Protein AF-V5W642-F1 (afdb_monomer_lite)

Structure (mmCIF, N/CA/C/O backbone):
data_AF-V5W642-F1
#
_entry.id   AF-V5W642-F1
#
loop_
_atom_site.group_PDB
_atom_site.id
_atom_site.type_symbol
_atom_site.label_atom_id
_atom_site.label_alt_id
_atom_site.label_comp_id
_atom_site.label_asym_id
_atom_site.label_entity_id
_atom_site.label_seq_id
_atom_site.pdbx_PDB_ins_code
_atom_site.Cartn_x
_atom_site.Cartn_y
_atom_site.Cartn_z
_atom_site.occupancy
_atom_site.B_iso_or_equiv
_atom_site.auth_seq_id
_atom_site.auth_comp_id
_atom_site.auth_asym_id
_atom_site.auth_atom_id
_atom_site.pdbx_PDB_model_num
ATOM 1 N N . MET A 1 1 ? -13.335 -28.909 -16.338 1.00 64.00 1 MET A N 1
ATOM 2 C CA . MET A 1 1 ? -13.175 -28.039 -15.153 1.00 64.00 1 MET A CA 1
ATOM 3 C C . MET A 1 1 ? -11.693 -27.992 -14.836 1.00 64.00 1 MET A C 1
ATOM 5 O O . MET A 1 1 ? -11.140 -29.017 -14.461 1.00 64.00 1 MET A O 1
ATOM 9 N N . THR A 1 2 ? -11.013 -26.881 -15.123 1.00 90.06 2 THR A N 1
ATOM 10 C CA . THR A 1 2 ? -9.579 -26.757 -14.817 1.00 90.06 2 THR A CA 1
ATOM 11 C C . THR A 1 2 ? -9.396 -26.744 -13.300 1.00 90.06 2 THR A C 1
ATOM 13 O O . THR A 1 2 ? -10.226 -26.182 -12.585 1.00 90.06 2 THR A O 1
ATOM 16 N N . SER A 1 3 ? -8.322 -27.354 -12.793 1.00 88.88 3 SER A N 1
ATOM 17 C CA . SER A 1 3 ? -8.039 -27.428 -11.347 1.00 88.88 3 SER A CA 1
ATOM 18 C C . SER A 1 3 ? -8.130 -26.054 -10.653 1.00 88.88 3 SER A C 1
ATOM 20 O O . SER A 1 3 ? -8.650 -25.934 -9.548 1.00 88.88 3 SER A O 1
ATOM 22 N N . THR A 1 4 ? -7.756 -24.976 -11.350 1.00 90.81 4 THR A N 1
ATOM 23 C CA . THR A 1 4 ? -7.876 -23.596 -10.859 1.00 90.81 4 THR A CA 1
ATOM 24 C C . THR A 1 4 ? -9.324 -23.143 -10.659 1.00 90.81 4 THR A C 1
ATOM 26 O O . THR A 1 4 ? -9.645 -22.590 -9.610 1.00 90.81 4 THR A O 1
ATOM 29 N N . THR A 1 5 ? -10.220 -23.414 -11.614 1.00 92.56 5 THR A N 1
ATOM 30 C CA . THR A 1 5 ? -11.651 -23.069 -11.486 1.00 92.56 5 THR A CA 1
ATOM 31 C C . THR A 1 5 ? -12.319 -23.771 -10.307 1.00 92.56 5 THR A C 1
ATOM 33 O O . THR A 1 5 ? -13.185 -23.187 -9.662 1.00 92.56 5 THR A O 1
ATOM 36 N N . PHE A 1 6 ? -11.870 -24.984 -9.970 1.00 93.06 6 PHE A N 1
ATOM 37 C CA . PHE A 1 6 ? -12.360 -25.714 -8.805 1.00 93.06 6 PHE A CA 1
ATOM 38 C C . PHE A 1 6 ? -12.032 -24.985 -7.492 1.00 93.06 6 PHE A C 1
ATOM 40 O O . PHE A 1 6 ? -12.931 -24.764 -6.684 1.00 93.06 6 PHE A O 1
ATOM 47 N N . PHE A 1 7 ? -10.787 -24.536 -7.294 1.00 93.88 7 PHE A N 1
ATOM 48 C CA . PHE A 1 7 ? -10.397 -23.829 -6.065 1.00 93.88 7 PHE A CA 1
ATOM 49 C C . PHE A 1 7 ? -11.121 -22.491 -5.880 1.00 93.88 7 PHE A C 1
ATOM 51 O O . PHE A 1 7 ? -11.548 -22.182 -4.767 1.00 93.88 7 PHE A O 1
ATOM 58 N N . PHE A 1 8 ? -11.315 -21.724 -6.959 1.00 95.06 8 PHE A N 1
ATOM 59 C CA . PHE A 1 8 ? -12.028 -20.441 -6.898 1.00 95.06 8 PHE A CA 1
ATOM 60 C C . PHE A 1 8 ? -13.484 -20.579 -6.442 1.00 95.06 8 PHE A C 1
ATOM 62 O O . PHE A 1 8 ? -13.994 -19.686 -5.772 1.00 95.06 8 PHE A O 1
ATOM 69 N N . VAL A 1 9 ? -14.143 -21.691 -6.773 1.00 95.06 9 VAL A N 1
ATOM 70 C CA . VAL A 1 9 ? -15.524 -21.961 -6.345 1.00 95.06 9 VAL A CA 1
ATOM 71 C C . VAL A 1 9 ? -15.557 -22.611 -4.962 1.00 95.06 9 VAL A C 1
ATOM 73 O O . VAL A 1 9 ? -16.393 -22.260 -4.132 1.00 95.06 9 VAL A O 1
ATOM 76 N N . PHE A 1 10 ? -14.638 -23.534 -4.684 1.00 95.88 10 PHE A N 1
ATOM 77 C CA . PHE A 1 10 ? -14.644 -24.321 -3.454 1.00 95.88 10 PHE A CA 1
ATOM 78 C C . PHE A 1 10 ? -14.376 -23.486 -2.193 1.00 95.88 10 PHE A C 1
ATOM 80 O O . PHE A 1 10 ? -15.056 -23.674 -1.189 1.00 95.88 10 PHE A O 1
ATOM 87 N N . ILE A 1 11 ? -13.426 -22.544 -2.236 1.00 96.69 11 ILE A N 1
ATOM 88 C CA . ILE A 1 11 ? -13.043 -21.724 -1.070 1.00 96.69 11 ILE A CA 1
ATOM 89 C C . ILE A 1 11 ? -14.218 -20.894 -0.512 1.00 96.69 11 ILE A C 1
ATOM 91 O O . ILE A 1 11 ? -14.521 -21.037 0.677 1.00 96.69 11 ILE A O 1
ATOM 95 N N . PRO A 1 12 ? -14.907 -20.046 -1.304 1.00 96.62 12 PRO A N 1
ATOM 96 C CA . PRO A 1 12 ? -16.039 -19.279 -0.788 1.00 96.62 12 PRO A CA 1
ATOM 97 C C . PRO A 1 12 ? -17.215 -20.186 -0.410 1.00 96.62 12 PRO A C 1
ATOM 99 O O . PRO A 1 12 ? -17.876 -19.934 0.595 1.00 96.62 12 PRO A O 1
ATOM 102 N N . LEU A 1 13 ? -17.447 -21.271 -1.160 1.00 96.75 13 LEU A N 1
ATOM 103 C CA . LEU A 1 13 ? -18.509 -22.229 -0.858 1.00 96.75 13 LEU A CA 1
ATOM 104 C C . LEU A 1 13 ? -18.303 -22.881 0.516 1.00 96.75 13 LEU A C 1
ATOM 106 O O . LEU A 1 13 ? -19.235 -22.945 1.313 1.00 96.75 13 LEU A O 1
ATOM 110 N N . LEU A 1 14 ? -17.078 -23.312 0.821 1.00 97.06 14 LEU A N 1
ATOM 111 C CA . LEU A 1 14 ? -16.738 -23.902 2.112 1.00 97.06 14 LEU A CA 1
ATOM 112 C C . LEU A 1 14 ? -16.936 -22.905 3.262 1.00 97.06 14 LEU A C 1
ATOM 114 O O . LEU A 1 14 ? -17.474 -23.280 4.303 1.00 97.06 14 LEU A O 1
ATOM 118 N N . ALA A 1 15 ? -16.559 -21.635 3.072 1.00 97.25 15 A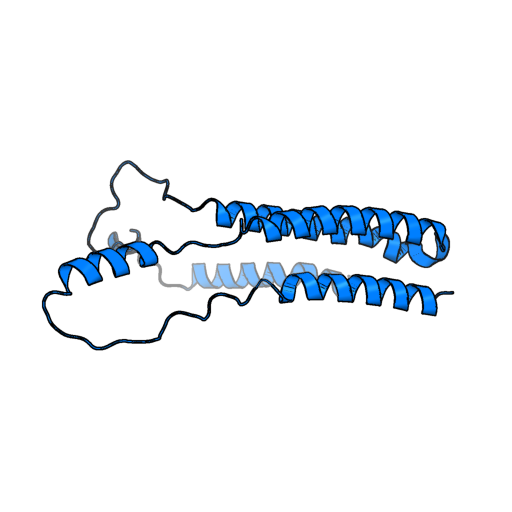LA A N 1
ATOM 119 C CA . ALA A 1 15 ? -16.776 -20.586 4.071 1.00 97.25 15 ALA A CA 1
ATOM 120 C C . ALA A 1 15 ? -18.272 -20.387 4.382 1.00 97.25 15 ALA A C 1
ATOM 122 O O . ALA A 1 15 ? -18.654 -20.292 5.548 1.00 97.25 15 ALA A O 1
ATOM 123 N N . VAL A 1 16 ? -19.126 -20.392 3.352 1.00 97.25 16 VAL A N 1
ATOM 124 C CA . VAL A 1 16 ? -20.584 -20.281 3.515 1.00 97.25 16 VAL A CA 1
ATOM 125 C C . VAL A 1 16 ? -21.167 -21.517 4.202 1.00 97.25 16 VAL A C 1
ATOM 127 O O . VAL A 1 16 ? -21.999 -21.373 5.094 1.00 97.25 16 VAL A O 1
ATOM 130 N N . ILE A 1 17 ? -20.712 -22.723 3.847 1.00 97.19 17 ILE A N 1
ATOM 131 C CA . ILE A 1 17 ? -21.164 -23.969 4.486 1.00 97.19 17 ILE A CA 1
ATOM 132 C C . ILE A 1 17 ? -20.816 -23.970 5.979 1.00 97.19 17 ILE A C 1
ATOM 134 O O . ILE A 1 17 ? -21.671 -24.279 6.804 1.00 97.19 17 ILE A O 1
ATOM 138 N N . LEU A 1 18 ? -19.591 -23.587 6.346 1.00 96.75 18 LEU A N 1
ATOM 139 C CA . LEU A 1 18 ? -19.173 -23.515 7.749 1.00 96.75 18 LEU A CA 1
ATOM 140 C C . LEU A 1 18 ? -19.976 -22.474 8.538 1.00 96.75 18 LEU A C 1
ATOM 142 O O . LEU A 1 18 ? -20.374 -22.744 9.673 1.00 96.75 18 LEU A O 1
ATOM 146 N N . LEU A 1 19 ? -20.263 -21.317 7.934 1.00 96.56 19 LEU A N 1
ATOM 147 C CA . LEU A 1 19 ? -21.132 -20.307 8.535 1.00 96.56 19 LEU A CA 1
ATOM 148 C C . LEU A 1 19 ? -22.565 -20.832 8.723 1.00 96.56 19 LEU A C 1
ATOM 150 O O . LEU A 1 19 ? -23.149 -20.634 9.785 1.00 96.56 19 LEU A O 1
ATOM 154 N N . ALA A 1 20 ? -23.116 -21.539 7.731 1.00 96.25 20 ALA A N 1
ATOM 155 C CA . ALA A 1 20 ? -24.452 -22.127 7.805 1.00 96.25 20 ALA A CA 1
ATOM 156 C C . ALA A 1 20 ? -24.546 -23.202 8.899 1.00 96.25 20 ALA A C 1
ATOM 158 O O . ALA A 1 20 ? -25.502 -23.210 9.672 1.00 96.25 20 ALA A O 1
ATOM 159 N N . ILE A 1 21 ? -23.531 -24.064 9.018 1.00 96.56 21 ILE A N 1
ATOM 160 C CA . ILE A 1 21 ? -23.436 -25.046 10.106 1.00 96.56 21 ILE A CA 1
ATOM 161 C C . ILE A 1 21 ? -23.397 -24.326 11.456 1.00 96.56 21 ILE A C 1
ATOM 163 O O . ILE A 1 21 ? -24.144 -24.692 12.359 1.00 96.56 21 ILE A O 1
ATOM 167 N N . ASN A 1 22 ? -22.579 -23.279 11.606 1.00 95.75 22 ASN A N 1
ATOM 168 C CA . ASN A 1 22 ? -22.536 -22.521 12.855 1.00 95.75 22 ASN A CA 1
ATOM 169 C C . ASN A 1 22 ? -23.905 -21.913 13.195 1.00 95.75 22 ASN A C 1
ATOM 171 O O . ASN A 1 22 ? -24.354 -22.054 14.323 1.00 95.75 22 ASN A O 1
ATOM 175 N N . LEU A 1 23 ? -24.604 -21.325 12.223 1.00 92.62 23 LEU A N 1
ATOM 176 C CA . LEU A 1 23 ? -25.916 -20.717 12.447 1.00 92.62 23 LEU A CA 1
ATOM 177 C C . LEU A 1 23 ? -26.990 -21.737 12.868 1.00 92.62 23 LEU A C 1
ATOM 179 O O . LEU A 1 23 ? -27.846 -21.410 13.684 1.00 92.62 23 LEU A O 1
ATOM 183 N N . ILE A 1 24 ? -26.948 -22.958 12.322 1.00 93.88 24 ILE A N 1
ATOM 184 C CA . ILE A 1 24 ? -27.930 -24.017 12.618 1.00 93.88 24 ILE A CA 1
ATOM 185 C C . ILE A 1 24 ? -27.637 -24.703 13.960 1.00 93.88 24 ILE A C 1
ATOM 187 O O . ILE A 1 24 ? -28.565 -25.024 14.698 1.00 93.88 24 ILE A O 1
ATOM 191 N N . PHE A 1 25 ? -26.362 -24.953 14.275 1.00 93.25 25 PHE A N 1
ATOM 192 C CA . PHE A 1 25 ? -25.968 -25.729 15.457 1.00 93.25 25 PHE A CA 1
ATOM 193 C C . PHE A 1 25 ? -25.609 -24.872 16.682 1.00 93.25 25 PHE A C 1
ATOM 195 O O . PHE A 1 25 ? -25.560 -25.406 17.791 1.00 93.25 25 PHE A O 1
ATOM 202 N N . ALA A 1 26 ? -25.333 -23.572 16.529 1.00 91.56 26 ALA A N 1
ATOM 203 C CA . ALA A 1 26 ? -24.975 -22.722 17.661 1.00 91.56 26 ALA A CA 1
ATOM 204 C C . ALA A 1 26 ? -26.201 -22.387 18.533 1.00 91.56 26 ALA A C 1
ATOM 206 O O . ALA A 1 26 ? -27.252 -22.009 18.011 1.00 91.56 26 ALA A O 1
ATOM 207 N N . PRO A 1 27 ? -26.078 -22.448 19.873 1.00 87.50 27 PRO A N 1
ATOM 208 C CA . PRO A 1 27 ? -27.149 -22.042 20.771 1.00 87.50 27 PRO A CA 1
ATOM 209 C C . PRO A 1 27 ? -27.384 -20.528 20.672 1.00 87.50 27 PRO A C 1
ATOM 211 O O . PRO A 1 27 ? -26.533 -19.716 21.046 1.00 87.50 27 PRO A O 1
ATOM 214 N N . HIS A 1 28 ? -28.563 -20.143 20.189 1.00 84.69 28 HIS A N 1
ATOM 215 C CA . HIS A 1 28 ? -28.967 -18.747 20.064 1.00 84.69 28 HIS A CA 1
ATOM 216 C C . HIS A 1 28 ? -29.761 -18.301 21.303 1.00 84.69 28 HIS A C 1
ATOM 218 O O . HIS A 1 28 ? -30.959 -18.546 21.404 1.00 84.69 28 HIS A O 1
ATOM 224 N N . ASN A 1 29 ? -29.081 -17.661 22.261 1.00 86.94 29 ASN A N 1
ATOM 225 C CA . ASN A 1 29 ? -29.697 -17.045 23.445 1.00 86.94 29 ASN A CA 1
ATOM 226 C C . ASN A 1 29 ? -29.449 -15.521 23.433 1.00 86.94 29 ASN A C 1
ATOM 228 O O . ASN A 1 29 ? -28.390 -15.092 23.924 1.00 86.94 29 ASN A O 1
ATOM 232 N N . PRO A 1 30 ? -30.341 -14.730 22.799 1.00 84.25 30 PRO A N 1
ATOM 233 C CA . PRO A 1 30 ? -30.298 -13.272 22.823 1.00 84.25 30 PRO A CA 1
ATOM 234 C C . PRO A 1 30 ? -30.877 -12.752 24.146 1.00 84.25 30 PRO A C 1
ATOM 236 O O . PRO A 1 30 ? -31.947 -13.169 24.586 1.00 84.25 30 PRO A O 1
ATOM 239 N N . TYR A 1 31 ? -30.155 -11.849 24.798 1.00 86.62 31 TYR A N 1
ATOM 240 C CA . TYR A 1 31 ? -30.597 -11.151 26.004 1.00 86.62 31 TYR A CA 1
ATOM 241 C C . TYR A 1 31 ? -30.214 -9.680 25.867 1.00 86.62 31 TYR A C 1
ATOM 243 O O . TYR A 1 31 ? -29.198 -9.372 25.249 1.00 86.62 31 TYR A O 1
ATOM 251 N N . GLN A 1 32 ? -31.002 -8.774 26.453 1.00 80.75 32 GLN A N 1
ATOM 252 C CA . GLN A 1 32 ? -30.874 -7.327 26.220 1.00 80.75 32 GLN A CA 1
ATOM 253 C C . GLN A 1 32 ? -29.448 -6.798 26.449 1.00 80.75 32 GLN A C 1
ATOM 255 O O . GLN A 1 32 ? -28.941 -6.035 25.638 1.00 80.75 32 GLN A O 1
ATOM 260 N N . GLU A 1 33 ? -28.755 -7.273 27.485 1.00 78.56 33 GLU A N 1
ATOM 261 C CA . GLU A 1 33 ? -27.369 -6.867 27.765 1.00 78.56 33 GLU A CA 1
ATOM 262 C C . GLU A 1 33 ? -26.325 -7.476 26.807 1.00 78.56 33 GLU A C 1
ATOM 264 O O . GLU A 1 33 ? -25.211 -6.971 26.719 1.00 78.56 33 GLU A O 1
ATOM 269 N N . LYS A 1 34 ? -26.654 -8.562 26.091 1.00 80.81 34 LYS A N 1
ATOM 270 C CA . LYS A 1 34 ? -25.801 -9.153 25.039 1.00 80.81 34 LYS A CA 1
ATOM 271 C C . LYS A 1 34 ? -25.868 -8.363 23.745 1.00 80.81 34 LYS A C 1
ATOM 273 O O . LYS A 1 34 ? -24.889 -8.307 23.009 1.00 80.81 34 LYS A O 1
ATOM 278 N N . ASP A 1 35 ? -27.066 -7.867 23.457 1.00 84.00 35 ASP A N 1
ATOM 279 C CA . ASP A 1 35 ? -27.399 -7.211 22.198 1.00 84.00 35 ASP A CA 1
ATOM 280 C C . ASP A 1 35 ? -27.009 -5.722 22.232 1.00 84.00 35 ASP A C 1
ATOM 282 O O . ASP A 1 35 ? -26.923 -5.071 21.189 1.00 84.00 35 ASP A O 1
ATOM 286 N N . ASN A 1 36 ? -26.709 -5.197 23.424 1.00 79.75 36 ASN A N 1
ATOM 287 C CA . ASN A 1 36 ? -26.167 -3.862 23.636 1.00 79.75 36 ASN A CA 1
ATOM 288 C C . ASN A 1 36 ? -24.639 -3.831 23.458 1.00 79.75 36 ASN A C 1
ATOM 290 O O . ASN A 1 36 ? -23.923 -4.797 23.724 1.00 79.75 36 ASN A O 1
ATOM 294 N N . VAL A 1 37 ? -24.113 -2.681 23.027 1.00 81.00 37 VAL A N 1
ATOM 295 C CA . VAL A 1 37 ? -22.663 -2.451 22.955 1.00 81.00 37 VAL A CA 1
ATOM 296 C C . VAL A 1 37 ? -22.088 -2.461 24.372 1.00 81.00 37 VAL A C 1
ATOM 298 O O . VAL A 1 37 ? -22.628 -1.812 25.264 1.00 81.00 37 VAL A O 1
ATOM 301 N N . PHE A 1 38 ? -20.972 -3.168 24.576 1.00 77.50 38 PHE A N 1
ATOM 302 C CA . PHE A 1 38 ? -20.257 -3.161 25.851 1.00 77.50 38 PHE A CA 1
ATOM 303 C C . PHE A 1 38 ? -19.743 -1.751 26.171 1.00 77.50 38 PHE A C 1
ATOM 305 O O . PHE A 1 38 ? -18.690 -1.332 25.690 1.00 77.50 38 PHE A O 1
ATOM 312 N N . GLU A 1 39 ? -20.479 -1.027 27.006 1.00 79.25 39 GLU A N 1
ATOM 313 C CA . GLU A 1 39 ? -20.081 0.269 27.541 1.00 79.25 39 GLU A CA 1
ATOM 314 C C . GLU A 1 39 ? -19.721 0.095 29.019 1.00 79.25 39 GLU A C 1
ATOM 316 O O . GLU A 1 39 ? -20.509 -0.409 29.818 1.00 79.25 39 GLU A O 1
ATOM 321 N N . CYS A 1 40 ? -18.509 0.492 29.412 1.00 74.31 40 CYS A N 1
ATOM 322 C CA . CYS A 1 40 ? -18.103 0.519 30.816 1.00 74.31 40 CYS A CA 1
ATOM 323 C C . CYS A 1 40 ? -18.895 1.607 31.566 1.00 74.31 40 CYS A C 1
ATOM 325 O O . CYS A 1 40 ? -18.382 2.701 31.772 1.00 74.31 40 CYS A O 1
ATOM 327 N N . GLY A 1 41 ? -20.149 1.330 31.937 1.00 68.19 41 GLY A N 1
ATOM 328 C CA . GLY A 1 41 ? -20.958 2.098 32.895 1.00 68.19 41 GLY A CA 1
ATOM 329 C C . GLY A 1 41 ? -21.327 3.540 32.521 1.00 68.19 41 GLY A C 1
ATOM 330 O O . GLY A 1 41 ? -21.974 4.211 33.321 1.00 68.19 41 GLY A O 1
ATOM 331 N N . PHE A 1 42 ? -20.942 4.028 31.340 1.00 62.12 42 PHE A N 1
ATOM 332 C CA . PHE A 1 42 ? -21.256 5.375 30.869 1.00 62.12 42 PHE A CA 1
ATOM 333 C C . PHE A 1 42 ? -21.848 5.315 29.468 1.00 62.12 42 PHE A C 1
ATOM 335 O O . PHE A 1 42 ? -21.172 4.903 28.529 1.00 62.12 42 PHE A O 1
ATOM 342 N N . HIS A 1 43 ? -23.092 5.777 29.346 1.00 62.06 43 HIS A N 1
ATOM 343 C CA . HIS A 1 43 ? -23.755 5.944 28.062 1.00 62.06 43 HIS A CA 1
ATOM 344 C C . HIS A 1 43 ? -22.995 6.970 27.227 1.00 62.06 43 HIS A C 1
ATOM 346 O O . HIS A 1 43 ? -22.822 8.119 27.653 1.00 62.06 43 HIS A O 1
ATOM 352 N N . SER A 1 44 ? -22.528 6.558 26.048 1.00 59.78 44 SER A N 1
ATOM 353 C CA . SER A 1 44 ? -21.909 7.466 25.083 1.00 59.78 44 SER A CA 1
ATOM 354 C C . SER A 1 44 ? -22.843 8.659 24.846 1.00 59.78 44 SER A C 1
ATOM 356 O O . SER A 1 44 ? -24.010 8.473 24.506 1.00 59.78 44 SER A O 1
ATOM 358 N N . PHE A 1 45 ? -22.358 9.886 25.076 1.00 58.53 45 PHE A N 1
ATOM 359 C CA . PHE A 1 45 ? -23.159 11.111 24.995 1.00 58.53 45 PHE A CA 1
ATOM 360 C C . PHE A 1 45 ? -24.031 11.135 23.726 1.00 58.53 45 PHE A C 1
ATOM 362 O O . PHE A 1 45 ? -23.517 11.182 22.604 1.00 58.53 45 PHE A O 1
ATOM 369 N N . LEU A 1 46 ? -25.354 11.119 23.919 1.00 60.25 46 LEU A N 1
ATOM 370 C CA . LEU A 1 46 ? -26.367 11.247 22.871 1.00 60.25 46 LEU A CA 1
ATOM 371 C C . LEU A 1 46 ? -26.150 12.579 22.137 1.00 60.25 46 LEU A C 1
ATOM 373 O O . LEU A 1 46 ? -26.556 13.634 22.617 1.00 60.25 46 LEU A O 1
ATOM 377 N N . GLY A 1 47 ? -25.458 12.549 20.996 1.00 65.56 47 GLY A N 1
ATOM 378 C CA . GLY A 1 47 ? -25.262 13.740 20.163 1.00 65.56 47 GLY A CA 1
ATOM 379 C C . GLY A 1 47 ? -23.967 13.809 19.354 1.00 65.56 47 GLY A C 1
ATOM 380 O O . GLY A 1 47 ? -23.918 14.582 18.399 1.00 65.56 47 GLY A O 1
ATOM 381 N N . GLN A 1 48 ? -22.932 13.010 19.655 1.00 64.75 48 GLN A N 1
ATOM 382 C CA . GLN A 1 48 ? -21.678 13.023 18.879 1.00 64.75 48 GLN A CA 1
ATOM 383 C C . GLN A 1 48 ? -21.210 11.626 18.448 1.00 64.75 48 GLN A C 1
ATOM 385 O O . GLN A 1 48 ? -20.357 11.013 19.075 1.00 64.75 48 GLN A O 1
ATOM 390 N N . ASN A 1 49 ? -21.687 11.172 17.284 1.00 68.12 49 ASN A N 1
ATOM 391 C CA . ASN A 1 49 ? -21.187 9.967 16.597 1.00 68.12 49 ASN A CA 1
ATOM 392 C C . ASN A 1 49 ? -19.877 10.218 15.805 1.00 68.12 49 ASN A C 1
ATOM 394 O O . ASN A 1 49 ? -19.464 9.427 14.959 1.00 68.12 49 ASN A O 1
ATOM 398 N N . ARG A 1 50 ? -19.249 11.385 15.992 1.00 71.44 50 ARG A N 1
ATOM 399 C CA . ARG A 1 50 ? -18.009 11.776 15.313 1.00 71.44 50 ARG A CA 1
ATOM 400 C C . ARG A 1 50 ? -16.946 12.033 16.364 1.00 71.44 50 ARG A C 1
ATOM 402 O O . ARG A 1 50 ? -16.949 13.061 17.032 1.00 71.44 50 ARG A O 1
ATOM 409 N N . THR A 1 51 ? -16.030 11.089 16.495 1.00 73.12 51 THR A N 1
ATOM 410 C CA . THR A 1 51 ? -14.848 11.236 17.337 1.00 73.12 51 THR A CA 1
ATOM 411 C C . THR A 1 51 ? -13.817 12.126 16.647 1.00 73.12 51 THR A C 1
ATOM 413 O O . THR A 1 51 ? -13.658 12.098 15.425 1.00 73.12 51 THR A O 1
ATOM 416 N N . GLN A 1 52 ? -13.103 12.935 17.429 1.00 72.81 52 GLN A N 1
ATOM 417 C CA . GLN A 1 52 ? -12.024 13.783 16.925 1.00 72.81 52 GLN A CA 1
ATOM 418 C C . GLN A 1 52 ? -10.847 12.905 16.478 1.00 72.81 52 GLN A C 1
ATOM 420 O O . GLN A 1 52 ? -10.107 12.380 17.309 1.00 72.81 52 GLN A O 1
ATOM 425 N N . PHE A 1 53 ? -10.671 12.750 15.168 1.00 75.31 53 PHE A N 1
ATOM 426 C CA . PHE A 1 53 ? -9.512 12.077 14.584 1.00 75.31 53 PHE A CA 1
ATOM 427 C C . PHE A 1 53 ? -8.464 13.099 14.141 1.00 75.31 53 PHE A C 1
ATOM 429 O O . PHE A 1 53 ? -8.796 14.196 13.692 1.00 75.31 53 PHE A O 1
ATOM 436 N N . SER A 1 54 ? -7.183 12.749 14.266 1.00 81.25 54 SER A N 1
ATOM 437 C CA . SER A 1 54 ? -6.099 13.593 13.764 1.00 81.25 54 SER A CA 1
ATOM 438 C C . SER A 1 54 ? -5.980 13.487 12.241 1.00 81.25 54 SER A C 1
ATOM 440 O O . SER A 1 54 ? -6.137 12.414 11.656 1.00 81.25 54 SER A O 1
ATOM 442 N N . ILE A 1 55 ? -5.637 14.603 11.593 1.00 84.62 55 ILE A N 1
ATOM 443 C CA . ILE A 1 55 ? -5.446 14.672 10.134 1.00 84.62 55 ILE A CA 1
ATOM 444 C C . ILE A 1 55 ? -4.321 13.747 9.635 1.00 84.62 55 ILE A C 1
ATOM 446 O O . ILE A 1 55 ? -4.338 13.305 8.491 1.00 84.62 55 ILE A O 1
ATOM 450 N N . SER A 1 56 ? -3.365 13.392 10.499 1.00 83.00 56 SER A N 1
ATOM 451 C CA . SER A 1 56 ? -2.223 12.537 10.157 1.00 83.00 56 SER A CA 1
ATOM 452 C C . SER A 1 56 ? -2.634 11.163 9.614 1.00 83.00 56 SER A C 1
ATOM 454 O O . SER A 1 56 ? -1.942 10.625 8.753 1.00 83.00 56 SER A O 1
ATOM 456 N N . PHE A 1 57 ? -3.766 10.605 10.062 1.00 82.75 57 PHE A N 1
ATOM 457 C CA . PHE A 1 57 ? -4.275 9.329 9.542 1.00 82.75 57 PHE A CA 1
ATOM 458 C C . PHE A 1 57 ? -4.768 9.442 8.096 1.00 82.75 57 PHE A C 1
ATOM 460 O O . PHE A 1 57 ? -4.545 8.536 7.296 1.00 82.75 57 PHE A O 1
ATOM 467 N N . PHE A 1 58 ? -5.376 10.575 7.739 1.00 87.00 58 PHE A N 1
ATOM 468 C CA . PHE A 1 58 ? -5.798 10.847 6.367 1.00 87.00 58 PHE A CA 1
ATOM 469 C C . PHE A 1 58 ? -4.592 11.003 5.431 1.00 87.00 58 PHE A C 1
ATOM 471 O O . PHE A 1 58 ? -4.563 10.418 4.352 1.00 87.00 58 PHE A O 1
ATOM 478 N N . ILE A 1 59 ? -3.556 11.724 5.873 1.00 86.56 59 ILE A N 1
ATOM 479 C CA . ILE A 1 59 ? -2.324 11.925 5.092 1.00 86.56 59 ILE A CA 1
ATOM 480 C C . ILE A 1 59 ? -1.608 10.591 4.840 1.00 86.56 59 ILE A C 1
ATOM 482 O O . ILE A 1 59 ? -1.091 10.369 3.748 1.00 86.56 59 ILE A O 1
ATOM 486 N N . PHE A 1 60 ? -1.622 9.670 5.811 1.00 84.50 60 PHE A N 1
ATOM 487 C CA . PHE A 1 60 ? -1.086 8.321 5.620 1.00 84.50 60 PHE A CA 1
ATOM 488 C C . PHE A 1 60 ? -1.854 7.528 4.548 1.00 84.50 60 PHE A C 1
ATOM 490 O O . PHE A 1 60 ? -1.228 6.893 3.702 1.00 84.50 60 PHE A O 1
ATOM 497 N N . ALA A 1 61 ? -3.190 7.596 4.546 1.00 89.38 61 ALA A N 1
ATOM 498 C CA . ALA A 1 61 ? -4.017 6.927 3.539 1.00 89.38 61 ALA A CA 1
ATOM 499 C C . ALA A 1 61 ? -3.792 7.497 2.129 1.00 89.38 61 ALA A C 1
ATOM 501 O O . ALA A 1 61 ? -3.650 6.737 1.173 1.00 89.38 61 ALA A O 1
ATOM 502 N N . LEU A 1 62 ? -3.695 8.825 2.005 1.00 89.25 62 LEU A N 1
ATOM 503 C CA . LEU A 1 62 ? -3.394 9.490 0.735 1.00 89.25 62 LEU A CA 1
ATOM 504 C C . LEU A 1 62 ? -2.008 9.088 0.215 1.00 89.25 62 LEU A C 1
ATOM 506 O O . LEU A 1 62 ? -1.847 8.817 -0.972 1.00 89.25 62 LEU A O 1
ATOM 510 N N . LEU A 1 63 ? -1.022 8.981 1.107 1.00 85.56 63 LEU A N 1
ATOM 511 C CA . LEU A 1 63 ? 0.308 8.510 0.739 1.00 85.56 63 LEU A CA 1
ATOM 512 C C . LEU A 1 63 ? 0.316 7.066 0.255 1.00 85.56 63 LEU A C 1
ATOM 514 O O . LEU A 1 63 ? 0.936 6.779 -0.763 1.00 85.56 63 LEU A O 1
ATOM 518 N N . PHE A 1 64 ? -0.390 6.170 0.945 1.00 86.88 64 PHE A N 1
ATOM 519 C CA . PHE A 1 64 ? -0.531 4.785 0.501 1.00 86.88 64 PHE A CA 1
ATOM 520 C C . PHE A 1 64 ? -1.162 4.695 -0.896 1.00 86.88 64 PHE A C 1
ATOM 522 O O . PHE A 1 64 ? -0.649 3.969 -1.741 1.00 86.88 64 PHE A O 1
ATOM 529 N N . LEU A 1 65 ? -2.202 5.492 -1.162 1.00 89.06 65 LEU A N 1
ATOM 530 C CA . LEU A 1 65 ? -2.840 5.570 -2.479 1.00 89.06 65 LEU A CA 1
ATOM 531 C C . LEU A 1 65 ? -1.858 6.016 -3.571 1.00 89.06 65 LEU A C 1
ATOM 533 O O . LEU A 1 65 ? -1.842 5.438 -4.654 1.00 89.06 65 LEU A O 1
ATOM 537 N N . LEU A 1 66 ? -1.028 7.025 -3.292 1.00 89.12 66 LEU A N 1
ATOM 538 C CA . LEU A 1 66 ? -0.045 7.527 -4.255 1.00 89.12 66 LEU A CA 1
ATOM 539 C C . LEU A 1 66 ? 1.012 6.466 -4.595 1.00 89.12 66 LEU A C 1
ATOM 541 O O . LEU A 1 66 ? 1.365 6.313 -5.763 1.00 89.12 66 LEU A O 1
ATOM 545 N N . PHE A 1 67 ? 1.475 5.701 -3.604 1.00 83.94 67 PHE A N 1
ATOM 546 C CA . PHE A 1 67 ? 2.433 4.615 -3.835 1.00 83.94 67 PHE A CA 1
ATOM 547 C C . PHE A 1 67 ? 1.848 3.403 -4.546 1.00 83.94 67 PHE A C 1
ATOM 549 O O . PHE A 1 67 ? 2.544 2.761 -5.329 1.00 83.94 67 PHE A O 1
ATOM 556 N N . ASP A 1 68 ? 0.582 3.086 -4.298 1.00 89.56 68 ASP A N 1
ATOM 557 C CA . ASP A 1 68 ? -0.106 2.024 -5.031 1.00 89.56 68 ASP A CA 1
ATOM 558 C C . ASP A 1 68 ? -0.250 2.396 -6.519 1.00 89.56 68 ASP A C 1
ATOM 560 O O . ASP A 1 68 ? 0.056 1.607 -7.416 1.00 89.56 68 ASP A O 1
ATOM 564 N N . LEU A 1 69 ? -0.595 3.660 -6.790 1.00 91.19 69 LEU A N 1
ATOM 565 C CA . LEU A 1 69 ? -0.687 4.202 -8.146 1.00 91.19 69 LEU A CA 1
ATOM 566 C C . LEU A 1 69 ? 0.668 4.178 -8.868 1.00 91.19 69 LEU A C 1
ATOM 568 O O . LEU A 1 69 ? 0.737 3.833 -10.047 1.00 91.19 69 LEU A O 1
ATOM 572 N N . GLU A 1 70 ? 1.754 4.501 -8.170 1.00 89.62 70 GLU A N 1
ATOM 573 C CA . GLU A 1 70 ? 3.105 4.423 -8.724 1.00 89.62 70 GLU A CA 1
ATOM 574 C C . GLU A 1 70 ? 3.449 3.010 -9.225 1.00 89.62 70 GLU A C 1
ATOM 576 O O . GLU A 1 70 ? 3.910 2.854 -10.357 1.00 89.62 70 GLU A O 1
ATOM 581 N N . ILE A 1 71 ? 3.175 1.972 -8.428 1.00 87.31 71 ILE A N 1
ATOM 582 C CA . ILE A 1 71 ? 3.439 0.577 -8.818 1.00 87.31 71 ILE A CA 1
ATOM 583 C C . ILE A 1 71 ? 2.579 0.184 -10.025 1.00 87.31 71 ILE A C 1
ATOM 585 O O . ILE A 1 71 ? 3.068 -0.471 -10.951 1.00 87.31 71 ILE A O 1
ATOM 589 N N . LEU A 1 72 ? 1.319 0.621 -10.048 1.00 90.94 72 LEU A N 1
ATOM 590 C CA . LEU A 1 72 ? 0.405 0.373 -11.160 1.00 90.94 72 LEU A CA 1
ATOM 591 C C . LEU A 1 72 ? 0.915 0.983 -12.472 1.00 90.94 72 LEU A C 1
ATOM 593 O O . LEU A 1 72 ? 0.819 0.340 -13.515 1.00 90.94 72 LEU A O 1
ATOM 597 N N . LEU A 1 73 ? 1.497 2.185 -12.435 1.00 88.38 73 LEU A N 1
ATOM 598 C CA . LEU A 1 73 ? 2.074 2.826 -13.621 1.00 88.38 73 LEU A CA 1
ATOM 599 C C . LEU A 1 73 ? 3.391 2.186 -14.069 1.00 88.38 73 LEU A C 1
ATOM 601 O O . LEU A 1 73 ? 3.690 2.174 -15.263 1.00 88.38 73 LEU A O 1
ATOM 605 N N . VAL A 1 74 ? 4.160 1.603 -13.147 1.00 86.25 74 VAL A N 1
ATOM 606 C CA . VAL A 1 74 ? 5.387 0.865 -13.487 1.00 86.25 74 VAL A CA 1
ATOM 607 C C . VAL A 1 74 ? 5.090 -0.509 -14.097 1.00 86.25 74 VAL A C 1
ATOM 609 O O . VAL A 1 74 ? 5.836 -0.972 -14.963 1.00 86.25 74 VAL A O 1
ATOM 612 N N . TYR A 1 75 ? 3.980 -1.145 -13.722 1.00 87.06 75 TYR A N 1
ATOM 613 C CA . TYR A 1 75 ? 3.585 -2.466 -14.216 1.00 87.06 75 TYR A CA 1
ATOM 614 C C . TYR A 1 75 ? 3.587 -2.631 -15.756 1.00 87.06 75 TYR A C 1
ATOM 616 O O . TYR A 1 75 ? 4.257 -3.549 -16.240 1.00 87.06 75 TYR A O 1
ATOM 624 N N . PRO A 1 76 ? 2.915 -1.782 -16.564 1.00 87.12 76 PRO A N 1
ATOM 625 C CA . PRO A 1 76 ? 2.882 -1.948 -18.021 1.00 87.12 76 PRO A CA 1
ATOM 626 C C . PRO A 1 76 ? 4.265 -1.825 -18.667 1.00 87.12 76 PRO A C 1
ATOM 628 O O . PRO A 1 76 ? 4.560 -2.549 -19.622 1.00 87.12 76 PRO A O 1
ATOM 631 N N . TYR A 1 77 ? 5.137 -0.964 -18.128 1.00 86.25 77 TYR A N 1
ATOM 632 C CA . TYR A 1 77 ? 6.521 -0.870 -18.586 1.00 86.25 77 TYR A CA 1
ATOM 633 C C . TYR A 1 77 ? 7.283 -2.172 -18.322 1.00 86.25 77 TYR A C 1
ATOM 635 O O . TYR A 1 77 ? 7.954 -2.675 -19.216 1.00 86.25 77 TYR A O 1
ATOM 643 N N . VAL A 1 78 ? 7.137 -2.764 -17.132 1.00 85.50 78 VAL A N 1
ATOM 644 C CA . VAL A 1 78 ? 7.802 -4.033 -16.789 1.00 85.50 78 VAL A CA 1
ATOM 645 C C . VAL A 1 78 ? 7.342 -5.174 -17.701 1.00 85.50 78 VAL A C 1
ATOM 647 O O . VAL A 1 78 ? 8.164 -5.985 -18.122 1.00 85.50 78 VAL A O 1
ATOM 650 N N . VAL A 1 79 ? 6.051 -5.227 -18.044 1.00 88.69 79 VAL A N 1
ATOM 651 C CA . VAL A 1 79 ? 5.498 -6.257 -18.944 1.00 88.69 79 VAL A CA 1
ATOM 652 C C . VAL A 1 79 ? 6.006 -6.100 -20.383 1.00 88.69 79 VAL A C 1
ATOM 654 O O . VAL A 1 79 ? 6.223 -7.095 -21.069 1.00 88.69 79 VAL A O 1
ATOM 657 N N . SER A 1 80 ? 6.241 -4.868 -20.838 1.00 87.38 80 SER A N 1
ATOM 658 C CA . SER A 1 80 ? 6.673 -4.546 -22.207 1.00 87.38 80 SER A CA 1
ATOM 659 C C . SER A 1 80 ? 8.125 -4.050 -22.289 1.00 87.38 80 SER A C 1
ATOM 661 O O . SER A 1 80 ? 8.512 -3.355 -23.231 1.00 87.38 80 SER A O 1
ATOM 663 N N . ALA A 1 81 ? 8.964 -4.411 -21.314 1.00 82.00 81 ALA A N 1
ATOM 664 C CA . ALA A 1 81 ? 10.336 -3.908 -21.214 1.00 82.00 81 ALA A CA 1
ATOM 665 C C . ALA A 1 81 ? 11.190 -4.264 -22.447 1.00 82.00 81 ALA A C 1
ATOM 667 O O . ALA A 1 81 ? 12.011 -3.462 -22.885 1.00 82.00 81 ALA A O 1
ATOM 668 N N . HIS A 1 82 ? 10.941 -5.429 -23.054 1.00 82.06 82 HIS A N 1
ATOM 669 C CA . HIS A 1 82 ? 11.658 -5.895 -24.244 1.00 82.06 82 HIS A CA 1
ATOM 670 C C . HIS A 1 82 ? 11.398 -5.044 -25.497 1.00 82.06 82 HIS A C 1
ATOM 672 O O . HIS A 1 82 ? 12.272 -4.942 -26.350 1.00 82.06 82 HIS A O 1
ATOM 678 N N . THR A 1 83 ? 10.215 -4.435 -25.631 1.00 86.44 83 THR A N 1
ATOM 679 C CA . THR A 1 83 ? 9.831 -3.697 -26.848 1.00 86.44 83 THR A CA 1
ATOM 680 C C . THR A 1 83 ? 10.152 -2.209 -26.766 1.00 86.44 83 THR A C 1
ATOM 682 O O . THR A 1 83 ? 10.387 -1.578 -27.791 1.00 86.44 83 THR A O 1
ATOM 685 N N . ASN A 1 84 ? 10.154 -1.633 -25.560 1.00 82.00 84 ASN A N 1
ATOM 686 C CA . ASN A 1 84 ? 10.303 -0.186 -25.368 1.00 82.00 84 ASN A CA 1
ATOM 687 C C . ASN A 1 84 ? 11.763 0.292 -25.244 1.00 82.00 84 ASN A C 1
ATOM 689 O O . ASN A 1 84 ? 12.019 1.498 -25.332 1.00 82.00 84 ASN A O 1
ATOM 693 N N . GLY A 1 85 ? 12.714 -0.630 -25.048 1.00 83.62 85 GLY A N 1
ATOM 694 C CA . GLY A 1 85 ? 14.148 -0.341 -24.992 1.00 83.62 85 GLY A CA 1
ATOM 695 C C . GLY A 1 85 ? 14.520 0.784 -24.013 1.00 83.62 85 GLY A C 1
ATOM 696 O O . GLY A 1 85 ? 13.883 0.986 -22.979 1.00 83.62 85 GLY A O 1
ATOM 697 N N . ILE A 1 86 ? 15.560 1.548 -24.359 1.00 84.62 86 ILE A N 1
ATOM 698 C CA . ILE A 1 86 ? 16.103 2.638 -23.524 1.00 8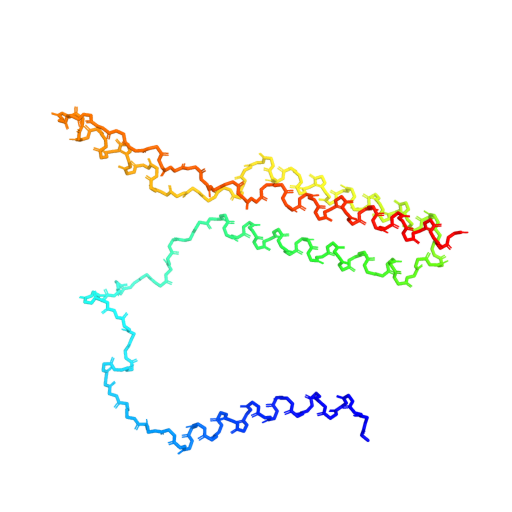4.62 86 ILE A CA 1
ATOM 699 C C . ILE A 1 86 ? 15.141 3.839 -23.455 1.00 84.62 86 ILE A C 1
ATOM 701 O O . ILE A 1 86 ? 15.096 4.548 -22.450 1.00 84.62 86 ILE A O 1
ATOM 705 N N . TYR A 1 87 ? 14.342 4.062 -24.504 1.00 87.12 87 TYR A N 1
ATOM 706 C CA . TYR A 1 87 ? 13.413 5.192 -24.576 1.00 87.12 87 TYR A CA 1
ATOM 707 C C . TYR A 1 87 ? 12.296 5.084 -23.528 1.00 87.12 87 TYR A C 1
ATOM 709 O O . TYR A 1 87 ? 12.056 6.034 -22.782 1.00 87.12 87 TYR A O 1
ATOM 717 N N . GLY A 1 88 ? 11.669 3.907 -23.407 1.00 86.38 88 GLY A N 1
ATOM 718 C CA . GLY A 1 88 ? 10.668 3.663 -22.366 1.00 86.38 88 GLY A CA 1
ATOM 719 C C . GLY A 1 88 ? 11.256 3.768 -20.959 1.00 86.38 88 GLY A C 1
ATOM 720 O O . GLY A 1 88 ? 10.623 4.337 -20.071 1.00 86.38 88 GLY A O 1
ATOM 721 N N . LEU A 1 89 ? 12.494 3.297 -20.771 1.00 84.81 89 LEU A N 1
ATOM 722 C CA . LEU A 1 89 ? 13.194 3.390 -19.491 1.00 84.81 89 LEU A CA 1
ATOM 723 C C . LEU A 1 89 ? 13.388 4.847 -19.056 1.00 84.81 89 LEU A C 1
ATOM 725 O O . LEU A 1 89 ? 13.130 5.183 -17.900 1.00 84.81 89 LEU A O 1
ATOM 729 N N . ALA A 1 90 ? 13.820 5.716 -19.973 1.00 88.69 90 ALA A N 1
ATOM 730 C CA . ALA A 1 90 ? 14.081 7.123 -19.680 1.00 88.69 90 ALA A CA 1
ATOM 731 C C . ALA A 1 90 ? 12.809 7.871 -19.245 1.00 88.69 90 ALA A C 1
ATOM 733 O O . ALA A 1 90 ? 12.830 8.598 -18.250 1.00 88.69 90 ALA A O 1
ATOM 734 N N . ILE A 1 91 ? 11.692 7.651 -19.947 1.00 89.25 91 ILE A N 1
ATOM 735 C CA . ILE A 1 91 ? 10.396 8.263 -19.613 1.00 89.25 91 ILE A CA 1
ATOM 736 C C . ILE A 1 91 ? 9.907 7.775 -18.248 1.00 89.25 91 ILE A C 1
ATOM 738 O O . ILE A 1 91 ? 9.491 8.582 -17.415 1.00 89.25 91 ILE A O 1
ATOM 742 N N . MET A 1 92 ? 10.011 6.469 -17.991 1.00 87.19 92 MET A N 1
ATOM 743 C CA . MET A 1 92 ? 9.608 5.884 -16.715 1.00 87.19 92 MET A CA 1
ATOM 744 C C . MET A 1 92 ? 10.452 6.389 -15.548 1.00 87.19 92 MET A C 1
ATOM 746 O O . MET A 1 92 ? 9.897 6.714 -14.502 1.00 87.19 92 MET A O 1
ATOM 750 N N . LEU A 1 93 ? 11.771 6.520 -15.719 1.00 87.31 93 LEU A N 1
ATOM 751 C CA . LEU A 1 93 ? 12.645 7.079 -14.685 1.00 87.31 93 LEU A CA 1
ATOM 752 C C . LEU A 1 93 ? 12.323 8.543 -14.378 1.00 87.31 93 LEU A C 1
ATOM 754 O O . LEU A 1 93 ? 12.302 8.918 -13.208 1.00 87.31 93 LEU A O 1
ATOM 758 N N . ILE A 1 94 ? 12.051 9.366 -15.394 1.00 89.62 94 ILE A N 1
ATOM 759 C CA . ILE A 1 94 ? 11.665 10.772 -15.196 1.00 89.62 94 ILE A CA 1
ATOM 760 C C . ILE A 1 94 ? 10.347 10.869 -14.423 1.00 89.62 94 ILE A C 1
ATOM 762 O O . ILE A 1 94 ? 10.245 11.645 -13.471 1.00 89.62 94 ILE A O 1
ATOM 766 N N . PHE A 1 95 ? 9.356 10.058 -14.794 1.00 87.25 95 PHE A N 1
ATOM 767 C CA . PHE A 1 95 ? 8.067 10.013 -14.110 1.00 87.25 95 PHE A CA 1
ATOM 768 C C . PHE A 1 95 ? 8.208 9.568 -12.644 1.00 87.25 95 PHE A C 1
ATOM 770 O O . PHE A 1 95 ? 7.696 10.224 -11.735 1.00 87.25 95 PHE A O 1
ATOM 777 N N . PHE A 1 96 ? 8.974 8.504 -12.405 1.00 86.94 96 PHE A N 1
ATOM 778 C CA . PHE A 1 96 ? 9.257 7.971 -11.073 1.00 86.94 96 PHE A CA 1
ATOM 779 C C . PHE A 1 96 ? 10.001 8.994 -10.197 1.00 86.94 96 PHE A C 1
ATOM 781 O O . PHE A 1 96 ? 9.642 9.219 -9.042 1.00 86.94 96 PHE A O 1
ATOM 788 N N . LEU A 1 97 ? 10.985 9.707 -10.760 1.00 88.25 97 LEU A N 1
ATOM 789 C CA . LEU A 1 97 ? 11.685 10.788 -10.062 1.00 88.25 97 LEU A CA 1
ATOM 790 C C . LEU A 1 97 ? 10.744 11.938 -9.679 1.00 88.25 97 LEU A C 1
ATOM 792 O O . LEU A 1 97 ? 10.822 12.437 -8.557 1.00 88.25 97 LEU A O 1
ATOM 796 N N . ALA A 1 98 ? 9.819 12.343 -10.548 1.00 89.31 98 ALA A N 1
ATOM 797 C CA . ALA A 1 98 ? 8.851 13.383 -10.200 1.00 89.31 98 ALA A CA 1
ATOM 798 C C . ALA A 1 98 ? 7.984 12.983 -8.987 1.00 89.31 98 ALA A C 1
ATOM 800 O O . ALA A 1 98 ? 7.816 13.782 -8.059 1.00 89.31 98 ALA A O 1
ATOM 801 N N . LEU A 1 99 ? 7.507 11.732 -8.943 1.00 86.94 99 LEU A N 1
ATOM 802 C CA . LEU A 1 99 ? 6.732 11.208 -7.813 1.00 86.94 99 LEU A CA 1
ATOM 803 C C . LEU A 1 99 ? 7.563 11.109 -6.523 1.00 86.94 99 LEU A C 1
ATOM 805 O O . LEU A 1 99 ? 7.074 11.500 -5.457 1.00 86.94 99 LEU A O 1
ATOM 809 N N . THR A 1 100 ? 8.841 10.705 -6.599 1.00 84.25 100 THR A N 1
ATOM 810 C CA . THR A 1 100 ? 9.716 10.711 -5.407 1.00 84.25 100 THR A CA 1
ATOM 811 C C . THR A 1 100 ? 9.870 12.060 -4.775 1.00 84.25 100 THR A C 1
ATOM 813 O O . THR A 1 100 ? 9.895 12.157 -3.550 1.00 84.25 100 THR A O 1
ATOM 816 N N . LEU A 1 101 ? 10.060 13.089 -5.597 1.00 87.44 101 LEU A N 1
ATOM 817 C CA . LEU A 1 101 ? 10.350 14.421 -5.103 1.00 87.44 101 LEU A CA 1
ATOM 818 C C . LEU A 1 101 ? 9.124 14.962 -4.371 1.00 87.44 101 LEU A C 1
ATOM 820 O O . LEU A 1 101 ? 9.266 15.507 -3.276 1.00 87.44 101 LEU A O 1
ATOM 824 N N . GLY A 1 102 ? 7.925 14.706 -4.909 1.00 85.50 102 GLY A N 1
ATOM 825 C CA . GLY A 1 102 ? 6.662 14.980 -4.224 1.00 85.50 102 GLY A CA 1
ATOM 826 C C . GLY A 1 102 ? 6.560 14.261 -2.876 1.00 85.50 102 GLY A C 1
ATOM 827 O O . GLY A 1 102 ? 6.252 14.884 -1.858 1.00 85.50 102 GLY A O 1
ATOM 828 N N . PHE A 1 103 ? 6.909 12.973 -2.825 1.00 83.81 103 PHE A N 1
ATOM 829 C CA . PHE A 1 103 ? 6.901 12.226 -1.568 1.00 83.81 103 PHE A CA 1
ATOM 830 C C . PHE A 1 103 ? 7.926 12.733 -0.544 1.00 83.81 103 PHE A C 1
ATOM 832 O O . PHE A 1 103 ? 7.615 12.912 0.638 1.00 83.81 103 PHE A O 1
ATOM 839 N N . ALA A 1 104 ? 9.163 12.960 -0.985 1.00 84.81 104 ALA A N 1
ATOM 840 C CA . ALA A 1 104 ? 10.250 13.428 -0.139 1.00 84.81 104 ALA A CA 1
ATOM 841 C C . ALA A 1 104 ? 9.919 14.793 0.482 1.00 84.81 104 ALA A C 1
ATOM 843 O O . ALA A 1 104 ? 10.217 15.026 1.657 1.00 84.81 104 ALA A O 1
ATOM 844 N N . PHE A 1 105 ? 9.245 15.663 -0.275 1.00 85.94 105 PHE A N 1
ATOM 845 C CA . PHE A 1 105 ? 8.757 16.949 0.209 1.00 85.94 105 PHE A CA 1
ATOM 846 C C . PHE A 1 105 ? 7.742 16.796 1.355 1.00 85.94 105 PHE A C 1
ATOM 848 O O . PHE A 1 105 ? 7.916 17.399 2.419 1.00 85.94 105 PHE A O 1
ATOM 855 N N . GLU A 1 106 ? 6.735 15.932 1.200 1.00 81.31 106 GLU A N 1
ATOM 856 C CA . GLU A 1 106 ? 5.724 15.687 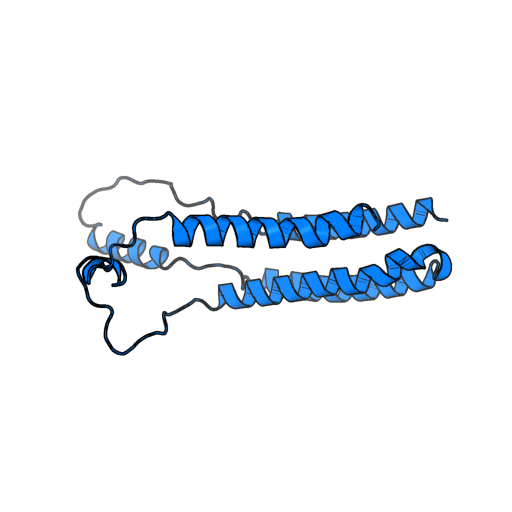2.242 1.00 81.31 106 GLU A CA 1
ATOM 857 C C . GLU A 1 106 ? 6.320 15.054 3.516 1.00 81.31 106 GLU A C 1
ATOM 859 O O . GLU A 1 106 ? 5.954 15.411 4.643 1.00 81.31 106 GLU A O 1
ATOM 864 N N . LEU A 1 107 ? 7.329 14.186 3.375 1.00 77.56 107 LEU A N 1
ATOM 865 C CA . LEU A 1 107 ? 8.091 13.661 4.516 1.00 77.56 107 LEU A CA 1
ATOM 866 C C . LEU A 1 107 ? 8.904 14.736 5.256 1.00 77.56 107 LEU A C 1
ATOM 868 O O . LEU A 1 107 ? 9.096 14.638 6.481 1.00 77.56 107 LEU A O 1
ATOM 872 N N . GLY A 1 108 ? 9.398 15.738 4.525 1.00 77.69 108 GLY A N 1
ATOM 873 C CA . GLY A 1 108 ? 10.123 16.889 5.063 1.00 77.69 108 GLY A CA 1
ATOM 874 C C . GLY A 1 108 ? 9.236 17.780 5.933 1.00 77.69 108 GLY A C 1
ATOM 875 O O . GLY A 1 108 ? 9.665 18.224 6.998 1.00 77.69 108 GLY A O 1
ATOM 876 N N . LYS A 1 109 ? 7.961 17.941 5.558 1.00 78.12 109 LYS A N 1
ATOM 877 C CA . LYS A 1 109 ? 6.966 18.737 6.301 1.00 78.12 109 LYS A CA 1
ATOM 878 C C . LYS A 1 109 ? 6.487 18.096 7.609 1.00 78.12 109 LYS A C 1
ATOM 880 O O . LYS A 1 109 ? 5.682 18.688 8.319 1.00 78.12 109 LYS A O 1
ATOM 885 N N . ASN A 1 110 ? 6.997 16.911 7.966 1.00 70.19 110 ASN A N 1
ATOM 886 C CA . ASN A 1 110 ? 6.626 16.155 9.172 1.00 70.19 110 ASN A CA 1
ATOM 887 C C . ASN A 1 110 ? 5.112 15.895 9.308 1.00 70.19 110 ASN A C 1
ATOM 889 O O . ASN A 1 110 ? 4.633 15.644 10.413 1.00 70.19 110 ASN A O 1
ATOM 893 N N . ALA A 1 111 ? 4.371 15.879 8.197 1.00 65.06 111 ALA A N 1
ATOM 894 C CA . ALA A 1 111 ? 2.920 15.686 8.171 1.00 65.06 111 ALA A CA 1
ATOM 895 C C . ALA A 1 111 ? 2.465 14.333 8.768 1.00 65.06 111 ALA A C 1
ATOM 897 O O . ALA A 1 111 ? 1.345 14.188 9.256 1.00 65.06 111 ALA A O 1
ATOM 898 N N . LEU A 1 112 ? 3.374 13.353 8.792 1.00 67.31 112 LEU A N 1
ATOM 899 C CA . LEU A 1 112 ? 3.171 12.013 9.352 1.00 67.31 112 LEU A CA 1
ATOM 900 C C . LEU A 1 112 ? 3.437 11.910 10.861 1.00 67.31 112 LEU A C 1
ATOM 902 O O . LEU A 1 112 ? 3.368 10.818 11.428 1.00 67.31 112 LEU A O 1
ATOM 906 N N . LYS A 1 113 ? 3.799 13.008 11.532 1.00 71.69 113 LYS A N 1
ATOM 907 C CA . LYS A 1 113 ? 4.041 12.981 12.973 1.00 71.69 113 LYS A CA 1
ATOM 908 C C . LYS A 1 113 ? 2.703 12.901 13.702 1.00 71.69 113 LYS A C 1
ATOM 910 O O . LYS A 1 113 ? 1.951 13.867 13.757 1.00 71.69 113 LYS A O 1
ATOM 915 N N . ILE A 1 114 ? 2.427 11.740 14.287 1.00 72.00 114 ILE A N 1
ATOM 916 C CA . ILE A 1 114 ? 1.313 11.583 15.217 1.00 72.00 114 ILE A CA 1
ATOM 917 C C . ILE A 1 114 ? 1.751 12.214 16.539 1.00 72.00 114 ILE A C 1
ATOM 919 O O . ILE A 1 114 ? 2.521 11.624 17.299 1.00 72.00 114 ILE A O 1
ATOM 923 N N . ASP A 1 115 ? 1.302 13.441 16.795 1.00 65.19 115 ASP A N 1
ATOM 924 C CA . ASP A 1 115 ? 1.498 14.079 18.092 1.00 65.19 115 ASP A CA 1
ATOM 925 C C . ASP A 1 115 ? 0.556 13.441 19.116 1.00 65.19 115 ASP A C 1
ATOM 927 O O . ASP A 1 115 ? -0.654 13.671 19.141 1.00 65.19 115 ASP A O 1
ATOM 931 N N . SER A 1 116 ? 1.123 12.606 19.986 1.00 64.12 116 SER A N 1
ATOM 932 C CA . SER A 1 116 ? 0.417 12.126 21.161 1.00 64.12 116 SER A CA 1
ATOM 933 C C . SER A 1 116 ? 0.226 13.298 22.129 1.00 64.12 116 SER A C 1
ATOM 935 O O . SER A 1 116 ? 1.182 13.853 22.678 1.00 64.12 116 SER A O 1
ATOM 937 N N . ARG A 1 117 ? -1.034 13.672 22.400 1.00 55.91 117 ARG A N 1
ATOM 938 C CA . ARG A 1 117 ? -1.388 14.710 23.397 1.00 55.91 117 ARG A CA 1
ATOM 939 C C . ARG A 1 117 ? -0.863 14.434 24.817 1.00 55.91 117 ARG A C 1
ATOM 941 O O . ARG A 1 117 ? -0.928 15.311 25.673 1.00 55.91 117 ARG A O 1
ATOM 948 N N . GLN A 1 118 ? -0.261 13.270 25.061 1.00 55.84 118 GLN A N 1
ATOM 949 C CA . GLN A 1 118 ? 0.486 12.950 26.280 1.00 55.84 118 GLN A CA 1
ATOM 950 C C . GLN A 1 118 ? 1.670 13.902 26.545 1.00 55.84 118 GLN A C 1
ATOM 952 O O . GLN A 1 118 ? 2.115 14.001 27.687 1.00 55.84 118 GLN A O 1
ATOM 957 N N . ARG A 1 119 ? 2.153 14.661 25.545 1.00 39.25 119 ARG A N 1
ATOM 958 C CA . ARG A 1 119 ? 3.222 15.654 25.758 1.00 39.25 119 ARG A CA 1
ATOM 959 C C . ARG A 1 119 ? 2.791 16.858 26.610 1.00 39.25 119 ARG A C 1
ATOM 961 O O . ARG A 1 119 ? 3.624 17.387 27.337 1.00 39.25 119 ARG A O 1
ATOM 968 N N . TYR A 1 120 ? 1.520 17.263 26.577 1.00 46.66 120 TYR A N 1
ATOM 969 C CA . TYR A 1 120 ? 1.031 18.413 27.358 1.00 46.66 120 TYR A CA 1
ATOM 970 C C . TYR A 1 120 ? 0.693 18.056 28.811 1.00 46.66 120 TYR A C 1
ATOM 972 O O . TYR A 1 120 ? 0.861 18.880 29.708 1.00 46.66 120 TYR A O 1
ATOM 980 N N . ILE A 1 121 ? 0.283 16.811 29.061 1.00 45.47 121 ILE A N 1
ATOM 981 C CA . ILE A 1 121 ? -0.080 16.338 30.403 1.00 45.47 121 ILE A CA 1
ATOM 982 C C . ILE A 1 121 ? 1.172 16.129 31.262 1.00 45.47 121 ILE A C 1
ATOM 984 O O . ILE A 1 121 ? 1.156 16.469 32.441 1.00 45.47 121 ILE A O 1
ATOM 988 N N . ALA A 1 122 ? 2.283 15.667 30.677 1.00 41.59 122 ALA A N 1
ATOM 989 C CA . ALA A 1 122 ? 3.543 15.564 31.408 1.00 41.59 122 ALA A CA 1
ATOM 990 C C . ALA A 1 122 ? 4.014 16.941 31.907 1.00 41.59 122 ALA A C 1
ATOM 992 O O . ALA A 1 122 ? 4.329 17.070 33.080 1.00 41.59 122 ALA A O 1
ATOM 993 N N . THR A 1 123 ? 3.983 17.993 31.083 1.00 43.22 123 THR A N 1
ATOM 994 C CA . THR A 1 123 ? 4.428 19.332 31.515 1.00 43.22 123 THR A CA 1
ATOM 995 C C . THR A 1 123 ? 3.484 19.962 32.548 1.00 43.22 123 THR A C 1
ATOM 997 O O . THR A 1 123 ? 3.958 20.546 33.518 1.00 43.22 123 THR A O 1
ATOM 1000 N N . CYS A 1 124 ? 2.160 19.800 32.405 1.00 36.72 124 CYS A N 1
ATOM 1001 C CA . CYS A 1 124 ? 1.195 20.307 33.394 1.00 36.72 124 CYS A CA 1
ATOM 1002 C C . CYS A 1 124 ? 1.257 19.555 34.737 1.00 36.72 124 CYS A C 1
ATOM 1004 O O . CYS A 1 124 ? 1.232 20.189 35.790 1.00 36.72 124 CYS A O 1
ATOM 1006 N N . ILE A 1 125 ? 1.401 18.223 34.726 1.00 49.81 125 ILE A N 1
ATOM 1007 C CA . ILE A 1 125 ? 1.571 17.436 35.960 1.00 49.81 125 ILE A CA 1
ATOM 1008 C C . ILE A 1 125 ? 2.933 17.720 36.598 1.00 49.81 125 ILE A C 1
ATOM 1010 O O . ILE A 1 125 ? 3.010 17.829 37.816 1.00 49.81 125 ILE A O 1
ATOM 1014 N N . ILE A 1 126 ? 3.999 17.890 35.809 1.00 46.22 126 ILE A N 1
ATOM 1015 C CA . ILE A 1 126 ? 5.332 18.212 36.333 1.00 46.22 126 ILE A CA 1
ATOM 1016 C C . ILE A 1 126 ? 5.333 19.589 37.012 1.00 46.22 126 ILE A C 1
ATOM 1018 O O . ILE A 1 126 ? 5.912 19.682 38.082 1.00 46.22 126 ILE A O 1
ATOM 1022 N N . ILE A 1 127 ? 4.626 20.613 36.508 1.00 49.12 127 ILE A N 1
ATOM 1023 C CA . ILE A 1 127 ? 4.516 21.924 37.191 1.00 49.12 127 ILE A CA 1
ATOM 1024 C C . ILE A 1 127 ? 3.739 21.820 38.519 1.00 49.12 127 ILE A C 1
ATOM 1026 O O . ILE A 1 127 ? 4.182 22.374 39.521 1.00 49.12 127 ILE A O 1
ATOM 1030 N N . TYR A 1 128 ? 2.640 21.057 38.584 1.00 44.34 128 TYR A N 1
ATOM 1031 C CA . TYR A 1 128 ? 1.888 20.860 39.840 1.00 44.34 128 TYR A CA 1
ATOM 1032 C C . TYR A 1 128 ? 2.584 19.919 40.845 1.00 44.34 128 TYR A C 1
ATOM 1034 O O . TYR A 1 128 ? 2.305 19.959 42.042 1.00 44.34 128 TYR A O 1
ATOM 1042 N N . ARG A 1 129 ? 3.495 19.060 40.372 1.00 43.78 129 ARG A N 1
ATOM 1043 C CA . ARG A 1 129 ? 4.238 18.071 41.171 1.00 43.78 129 ARG A CA 1
ATOM 1044 C C . ARG A 1 129 ? 5.690 18.495 41.450 1.00 43.78 129 ARG A C 1
ATOM 1046 O O . ARG A 1 129 ? 6.396 17.764 42.128 1.00 43.78 129 ARG A O 1
ATOM 1053 N N . TYR A 1 130 ? 6.161 19.657 40.989 1.00 43.12 130 TYR A N 1
ATOM 1054 C CA . TYR A 1 130 ? 7.529 20.134 41.272 1.00 43.12 130 TYR A CA 1
ATOM 1055 C C . TYR A 1 130 ? 7.679 20.894 42.597 1.00 43.12 130 TYR A C 1
ATOM 1057 O O . TYR A 1 130 ? 8.731 21.469 42.852 1.00 43.12 130 TYR A O 1
ATOM 1065 N N . ASN A 1 131 ? 6.668 20.863 43.473 1.00 45.19 131 ASN A N 1
ATOM 1066 C CA . ASN A 1 131 ? 6.841 21.229 44.884 1.00 45.19 131 ASN A CA 1
ATOM 1067 C C . ASN A 1 131 ? 7.193 20.015 45.775 1.00 45.19 131 ASN A C 1
ATOM 1069 O O . ASN A 1 131 ? 7.195 20.120 47.000 1.00 45.19 131 ASN A O 1
ATOM 1073 N N . ARG A 1 132 ? 7.457 18.823 45.209 1.00 46.50 132 ARG A N 1
ATOM 1074 C CA . ARG A 1 132 ? 7.882 17.671 46.021 1.00 46.50 132 ARG A CA 1
ATOM 1075 C C . ARG A 1 132 ? 8.652 16.609 45.226 1.00 46.50 132 ARG A C 1
ATOM 1077 O O . ARG A 1 132 ? 8.067 15.673 44.701 1.00 46.50 132 ARG A O 1
ATOM 1084 N N . LEU A 1 133 ? 9.975 16.765 45.257 1.00 36.34 133 LEU A N 1
ATOM 1085 C CA . LEU A 1 133 ? 11.032 15.768 45.041 1.00 36.34 133 LEU A CA 1
ATOM 1086 C C . LEU A 1 133 ? 11.149 15.042 43.681 1.00 36.34 133 LEU A C 1
ATOM 1088 O O . LEU A 1 133 ? 10.252 14.389 43.159 1.00 36.34 133 LEU A O 1
ATOM 1092 N N . SER A 1 134 ? 12.390 15.109 43.204 1.00 41.44 134 SER A N 1
ATOM 1093 C CA . SER A 1 134 ? 13.074 14.395 42.129 1.00 41.44 134 SER A CA 1
ATOM 1094 C C . SER A 1 134 ? 12.934 12.868 42.150 1.00 41.44 134 SER A C 1
ATOM 1096 O O . SER A 1 134 ? 13.146 12.266 43.195 1.00 41.44 134 SER A O 1
ATOM 1098 N N . ILE A 1 135 ? 12.703 12.268 40.972 1.00 36.06 135 ILE A N 1
ATOM 1099 C CA . ILE A 1 135 ? 13.428 11.126 40.363 1.00 36.06 135 ILE A CA 1
ATOM 1100 C C . ILE A 1 135 ? 12.824 10.880 38.963 1.00 36.06 135 ILE A C 1
ATOM 1102 O O . ILE A 1 135 ? 11.611 10.799 38.780 1.00 36.06 135 ILE A O 1
ATOM 1106 N N . ILE A 1 136 ? 13.699 10.834 37.959 1.00 47.53 136 ILE A N 1
ATOM 1107 C CA . ILE A 1 136 ? 13.415 10.691 36.520 1.00 47.53 136 ILE A CA 1
ATOM 1108 C C . ILE A 1 136 ? 12.851 9.287 36.213 1.00 47.53 136 ILE A C 1
ATOM 1110 O O . ILE A 1 136 ? 13.242 8.325 36.871 1.00 47.53 136 ILE A O 1
ATOM 1114 N N . PRO A 1 137 ? 12.066 9.113 35.130 1.00 42.53 137 PRO A N 1
ATOM 1115 C CA . PRO A 1 137 ? 12.417 8.018 34.229 1.00 42.53 137 PRO A CA 1
ATOM 1116 C C . PRO A 1 137 ? 12.502 8.435 32.757 1.00 42.53 137 PRO A C 1
ATOM 1118 O O . PRO A 1 137 ? 11.652 9.109 32.176 1.00 42.53 137 PRO A O 1
ATOM 1121 N N . LEU A 1 138 ? 13.593 7.962 32.166 1.00 39.81 138 LEU A N 1
ATOM 1122 C CA . LEU A 1 138 ? 14.144 8.219 30.843 1.00 39.81 138 LEU A CA 1
ATOM 1123 C C . LEU A 1 138 ? 13.447 7.382 29.747 1.00 39.81 138 LEU A C 1
ATOM 1125 O O . LEU A 1 138 ? 14.105 6.837 28.865 1.00 39.81 138 LEU A O 1
ATOM 1129 N N . PHE A 1 139 ? 12.123 7.223 29.802 1.00 34.84 139 PHE A N 1
ATOM 1130 C CA . PHE A 1 139 ? 11.413 6.197 29.023 1.00 34.84 139 PHE A CA 1
ATOM 1131 C C . PHE A 1 139 ? 10.372 6.785 28.063 1.00 34.84 139 PHE A C 1
ATOM 1133 O O . PHE A 1 139 ? 9.174 6.623 28.249 1.00 34.84 139 PHE A O 1
ATOM 1140 N N . CYS A 1 140 ? 10.808 7.484 27.010 1.00 30.62 140 CYS A N 1
ATOM 1141 C CA . CYS A 1 140 ? 9.922 7.756 25.868 1.00 30.62 140 CYS A CA 1
ATOM 1142 C C . CYS A 1 140 ? 10.700 8.169 24.611 1.00 30.62 140 CYS A C 1
ATOM 1144 O O . CYS A 1 140 ? 10.645 9.317 24.168 1.00 30.62 140 CYS A O 1
ATOM 1146 N N . LYS A 1 141 ? 11.472 7.252 24.019 1.00 34.41 141 LYS A N 1
ATOM 1147 C CA . LYS A 1 141 ? 12.006 7.487 22.668 1.00 34.41 141 LYS A CA 1
ATOM 1148 C C . LYS A 1 141 ? 12.148 6.192 21.879 1.00 34.41 141 LYS A C 1
ATOM 1150 O O . LYS A 1 141 ? 13.243 5.712 21.616 1.00 34.41 141 LYS A O 1
ATOM 1155 N N . ARG A 1 142 ? 11.007 5.627 21.475 1.00 36.69 142 ARG A N 1
ATOM 1156 C CA . ARG A 1 142 ? 10.958 4.562 20.460 1.00 36.69 142 ARG A CA 1
ATOM 1157 C C . ARG A 1 142 ? 9.756 4.697 19.520 1.00 36.69 142 ARG A C 1
ATOM 1159 O O . ARG A 1 142 ? 9.047 3.740 19.271 1.00 36.69 142 ARG A O 1
ATOM 1166 N N . TYR A 1 143 ? 9.556 5.902 18.983 1.00 37.62 143 TYR A N 1
ATOM 1167 C CA . TYR A 1 143 ? 8.534 6.205 17.966 1.00 37.62 143 TYR A CA 1
ATOM 1168 C C . TYR A 1 143 ? 9.140 6.886 16.729 1.00 37.62 143 TYR A C 1
ATOM 1170 O O . TYR A 1 143 ? 8.595 7.833 16.176 1.00 37.62 143 TYR A O 1
ATOM 1178 N N . VAL A 1 144 ? 10.312 6.421 16.293 1.00 39.09 144 VAL A N 1
ATOM 1179 C CA . VAL A 1 144 ? 10.900 6.815 14.999 1.00 39.09 144 VAL A CA 1
ATOM 1180 C C . VAL A 1 144 ? 11.287 5.550 14.237 1.00 39.09 144 VAL A C 1
ATOM 1182 O O . VAL A 1 144 ? 12.419 5.366 13.808 1.00 39.09 144 VAL A O 1
ATOM 1185 N N . VAL A 1 145 ? 10.341 4.622 14.111 1.00 40.88 145 VAL A N 1
ATOM 1186 C CA . VAL A 1 145 ? 10.481 3.431 13.264 1.00 40.88 145 VAL A CA 1
ATOM 1187 C C . VAL A 1 145 ? 9.558 3.602 12.064 1.00 40.88 145 VAL A C 1
ATOM 1189 O O . VAL A 1 145 ? 8.609 2.858 11.926 1.00 40.88 145 VAL A O 1
ATOM 1192 N N . THR A 1 146 ? 9.790 4.608 11.218 1.00 46.91 146 THR A N 1
ATOM 1193 C CA . THR A 1 146 ? 9.112 4.693 9.900 1.00 46.91 146 THR A CA 1
ATOM 1194 C C . THR A 1 146 ? 9.717 5.699 8.919 1.00 46.91 146 THR A C 1
ATOM 1196 O O . THR A 1 146 ? 9.347 5.660 7.756 1.00 46.91 146 THR A O 1
ATOM 1199 N N . LYS A 1 147 ? 10.686 6.559 9.280 1.00 42.56 147 LYS A N 1
ATOM 1200 C CA . LYS A 1 147 ? 11.286 7.468 8.273 1.00 42.56 147 LYS A CA 1
ATOM 1201 C C . LYS A 1 147 ? 12.241 6.777 7.286 1.00 42.56 147 LYS A C 1
ATOM 1203 O O . LYS A 1 147 ? 12.343 7.211 6.148 1.00 42.56 147 LYS A O 1
ATOM 1208 N N . LYS A 1 148 ? 12.942 5.708 7.693 1.00 40.81 148 LYS A N 1
ATOM 1209 C CA . LYS A 1 148 ? 13.996 5.076 6.865 1.00 40.81 148 LYS A CA 1
ATOM 1210 C C . LYS A 1 148 ? 13.533 3.901 6.000 1.00 40.81 148 LYS A C 1
ATOM 1212 O O . LYS A 1 148 ? 14.134 3.655 4.963 1.00 40.81 148 LYS A O 1
ATOM 1217 N N . LYS A 1 149 ? 12.491 3.167 6.404 1.00 44.28 149 LYS A N 1
ATOM 1218 C CA . LYS A 1 149 ? 12.097 1.922 5.716 1.00 44.28 149 LYS A CA 1
ATOM 1219 C C . LYS A 1 149 ? 11.354 2.172 4.400 1.00 44.28 149 LYS A C 1
ATOM 1221 O O . LYS A 1 149 ? 11.510 1.396 3.469 1.00 44.28 149 LYS A 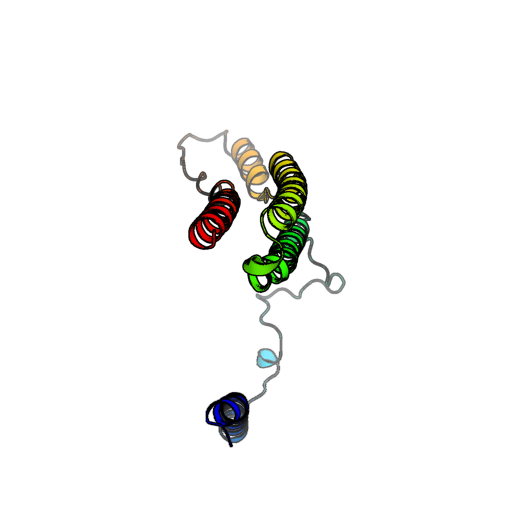O 1
ATOM 1226 N N . PHE A 1 150 ? 10.610 3.275 4.315 1.00 50.34 150 PHE A N 1
ATOM 1227 C CA . PHE A 1 150 ? 9.822 3.610 3.130 1.00 50.34 150 PHE A CA 1
ATOM 1228 C C . PHE A 1 150 ? 10.705 4.064 1.955 1.00 50.34 150 PHE A C 1
ATOM 1230 O O . PHE A 1 150 ? 10.581 3.569 0.843 1.00 50.34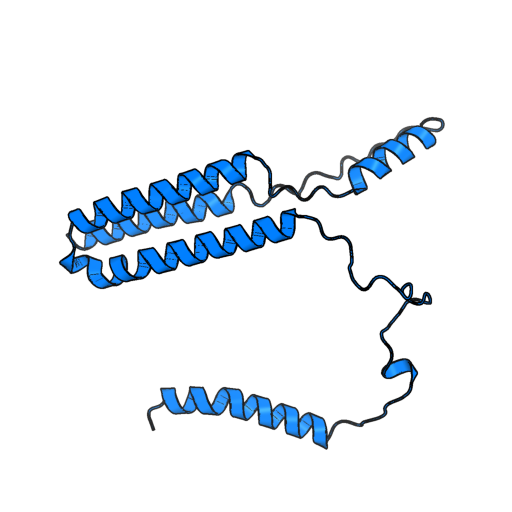 150 PHE A O 1
ATOM 1237 N N . PHE A 1 151 ? 11.693 4.918 2.233 1.00 51.06 151 PHE A N 1
ATOM 1238 C CA . PHE A 1 151 ? 12.687 5.350 1.244 1.00 51.06 151 PHE A CA 1
ATOM 1239 C C . PHE A 1 151 ? 13.581 4.197 0.744 1.00 51.06 151 PHE A C 1
ATOM 1241 O O . PHE A 1 151 ? 14.032 4.194 -0.397 1.00 51.06 151 PHE A O 1
ATOM 1248 N N . PHE A 1 152 ? 13.812 3.178 1.580 1.00 51.12 152 PHE A N 1
ATOM 1249 C CA . PHE A 1 152 ? 14.608 2.006 1.206 1.00 51.12 152 PHE A CA 1
ATOM 1250 C C . PHE A 1 152 ? 13.902 1.106 0.177 1.00 51.12 152 PHE A C 1
ATOM 1252 O O . PHE A 1 152 ? 14.557 0.563 -0.710 1.00 51.12 152 PHE A O 1
ATOM 1259 N N . PHE A 1 153 ? 12.570 0.985 0.245 1.00 57.41 153 PHE A N 1
ATOM 12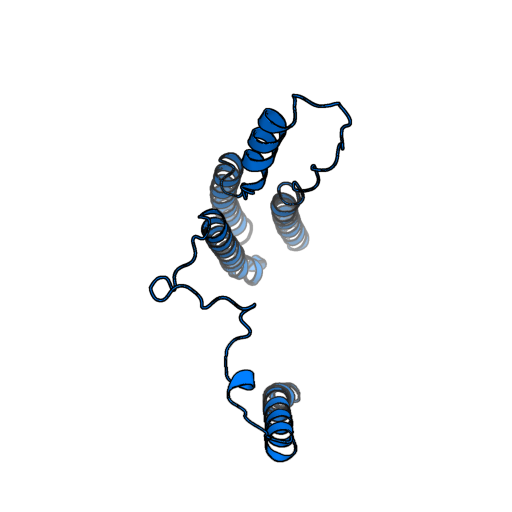60 C CA . PHE A 1 153 ? 11.788 0.244 -0.756 1.00 57.41 153 PHE A CA 1
ATOM 1261 C C . PHE A 1 153 ? 11.939 0.868 -2.152 1.00 57.41 153 PHE A C 1
ATOM 1263 O O . PHE A 1 153 ? 12.079 0.166 -3.148 1.00 57.41 153 PHE A O 1
ATOM 1270 N N . PHE A 1 154 ? 12.033 2.196 -2.182 1.00 58.38 154 PHE A N 1
ATOM 1271 C CA . PHE A 1 154 ? 12.153 3.007 -3.381 1.00 58.38 154 PHE A CA 1
ATOM 1272 C C . PHE A 1 154 ? 13.492 2.834 -4.112 1.00 58.38 154 PHE A C 1
ATOM 1274 O O . PHE A 1 154 ? 13.535 2.531 -5.303 1.00 58.38 154 PHE A O 1
ATOM 1281 N N . ILE A 1 155 ? 14.603 2.960 -3.377 1.00 61.72 155 ILE A N 1
ATOM 1282 C CA . ILE A 1 155 ? 15.955 2.754 -3.921 1.00 61.72 155 ILE A CA 1
ATOM 1283 C C . ILE A 1 155 ? 16.121 1.318 -4.425 1.00 61.72 155 ILE A C 1
ATOM 1285 O O . ILE A 1 155 ? 16.695 1.094 -5.488 1.00 61.72 155 ILE A O 1
ATOM 1289 N N . THR A 1 156 ? 15.578 0.348 -3.688 1.00 64.81 156 THR A N 1
ATOM 1290 C CA . THR A 1 156 ? 15.626 -1.061 -4.089 1.00 64.81 156 THR A CA 1
ATOM 1291 C C . THR A 1 156 ? 14.868 -1.282 -5.401 1.00 64.81 156 THR A C 1
ATOM 1293 O O . THR A 1 156 ? 15.348 -2.021 -6.253 1.00 64.81 156 THR A O 1
ATOM 1296 N N . TYR A 1 157 ? 13.743 -0.594 -5.617 1.00 67.19 157 TYR A N 1
ATOM 1297 C CA . TYR A 1 157 ? 12.957 -0.704 -6.849 1.00 67.19 157 TYR A CA 1
ATOM 1298 C C . TYR A 1 157 ? 13.690 -0.141 -8.077 1.00 67.19 157 TYR A C 1
ATOM 1300 O O . TYR A 1 157 ? 13.717 -0.801 -9.112 1.00 67.19 157 TYR A O 1
ATOM 1308 N N . ILE A 1 158 ? 14.365 1.014 -7.954 1.00 66.06 158 ILE A N 1
ATOM 1309 C CA . ILE A 1 158 ? 15.226 1.561 -9.027 1.00 66.06 158 ILE A CA 1
ATOM 1310 C C . ILE A 1 158 ? 16.350 0.584 -9.366 1.00 66.06 158 ILE A C 1
ATOM 1312 O O . ILE A 1 158 ? 16.605 0.315 -10.538 1.00 66.06 158 ILE A O 1
ATOM 1316 N N . ILE A 1 159 ? 17.015 0.044 -8.340 1.00 66.19 159 ILE A N 1
ATOM 1317 C CA . ILE A 1 159 ? 18.118 -0.903 -8.520 1.00 66.19 159 ILE A CA 1
ATOM 1318 C C . ILE A 1 159 ? 17.617 -2.170 -9.218 1.00 66.19 159 ILE A C 1
ATOM 1320 O O . ILE A 1 159 ? 18.254 -2.623 -10.161 1.00 66.19 159 ILE A O 1
ATOM 1324 N N . ILE A 1 160 ? 16.462 -2.712 -8.819 1.00 69.19 160 ILE A N 1
ATOM 1325 C CA . ILE A 1 160 ? 15.853 -3.887 -9.458 1.00 69.19 160 ILE A CA 1
ATOM 1326 C C . ILE A 1 160 ? 15.479 -3.593 -10.916 1.00 69.19 160 ILE A C 1
ATOM 1328 O O . ILE A 1 160 ? 15.741 -4.425 -11.784 1.00 69.19 160 ILE A O 1
ATOM 1332 N N . LEU A 1 161 ? 14.901 -2.422 -11.203 1.00 68.00 161 LEU A N 1
ATOM 1333 C CA . LEU A 1 161 ? 14.501 -2.034 -12.557 1.00 68.00 161 LEU A CA 1
ATOM 1334 C C . LEU A 1 161 ? 15.719 -1.887 -13.482 1.00 68.00 161 LEU A C 1
ATOM 1336 O O . LEU A 1 161 ? 15.710 -2.399 -14.601 1.00 68.00 161 LEU A O 1
ATOM 1340 N N . LEU A 1 162 ? 16.788 -1.252 -12.991 1.00 66.75 162 LEU A N 1
ATOM 1341 C CA . LEU A 1 162 ? 18.064 -1.130 -13.701 1.00 66.75 162 LEU A CA 1
ATOM 1342 C C . LEU A 1 162 ? 18.721 -2.498 -13.912 1.00 66.75 162 LEU A C 1
ATOM 1344 O O . LEU A 1 162 ? 19.159 -2.800 -15.016 1.00 66.75 162 LEU A O 1
ATOM 1348 N N . TYR A 1 163 ? 18.743 -3.355 -12.889 1.00 65.94 163 TYR A N 1
ATOM 1349 C CA . TYR A 1 163 ? 19.354 -4.682 -12.980 1.00 65.94 163 TYR A CA 1
ATOM 1350 C C . TYR A 1 163 ? 18.605 -5.594 -13.963 1.00 65.94 163 TYR A C 1
ATOM 1352 O O . TYR A 1 163 ? 19.223 -6.298 -14.757 1.00 65.94 163 TYR A O 1
ATOM 1360 N N . ARG A 1 164 ? 17.265 -5.544 -13.970 1.00 67.31 164 ARG A N 1
ATOM 1361 C CA . ARG A 1 164 ? 16.426 -6.288 -14.923 1.00 67.31 164 ARG A CA 1
ATOM 1362 C C . ARG A 1 164 ? 16.648 -5.818 -16.363 1.00 67.31 164 ARG A C 1
ATOM 1364 O O . ARG A 1 164 ? 16.641 -6.647 -17.267 1.00 67.31 164 ARG A O 1
ATOM 1371 N N . PHE A 1 165 ? 16.861 -4.519 -16.571 1.00 63.44 165 PHE A N 1
ATOM 1372 C CA . PHE A 1 165 ? 17.149 -3.961 -17.891 1.00 63.44 165 PHE A CA 1
ATOM 1373 C C . PHE A 1 165 ? 18.532 -4.378 -18.413 1.00 63.44 165 PHE A C 1
ATOM 1375 O O . PHE A 1 165 ? 18.634 -4.823 -19.554 1.00 63.44 165 PHE A O 1
ATOM 1382 N N . THR A 1 166 ? 19.573 -4.333 -17.570 1.00 61.41 166 THR A N 1
ATOM 1383 C CA . THR A 1 166 ? 20.934 -4.777 -17.934 1.00 61.41 166 THR A CA 1
ATOM 1384 C C . THR A 1 166 ? 20.999 -6.264 -18.287 1.00 61.41 166 THR A C 1
ATOM 1386 O O . THR A 1 166 ? 21.785 -6.644 -19.139 1.00 61.41 166 THR A O 1
ATOM 1389 N N . ILE A 1 167 ? 20.176 -7.113 -17.663 1.00 60.75 167 ILE A N 1
ATOM 1390 C CA . ILE A 1 167 ? 20.105 -8.552 -17.990 1.00 60.75 167 ILE A CA 1
ATOM 1391 C C . ILE A 1 167 ? 19.351 -8.810 -19.308 1.00 60.75 167 ILE A C 1
ATOM 1393 O O . ILE A 1 167 ? 19.542 -9.845 -19.938 1.00 60.75 167 ILE A O 1
ATOM 1397 N N . SER A 1 168 ? 18.462 -7.900 -19.706 1.00 56.88 168 SER A N 1
ATOM 1398 C CA . SER A 1 168 ? 17.616 -8.044 -20.894 1.00 56.88 168 SER A CA 1
ATOM 1399 C C . SER A 1 168 ? 18.209 -7.416 -22.166 1.00 56.88 168 SER A C 1
ATOM 1401 O O . SER A 1 168 ? 17.590 -7.556 -23.224 1.00 56.88 168 SER A O 1
ATOM 1403 N N . SER A 1 169 ? 19.329 -6.695 -22.056 1.00 53.41 169 SER A N 1
ATOM 1404 C CA . SER A 1 169 ? 20.047 -6.038 -23.162 1.00 53.41 169 SER A CA 1
ATOM 1405 C C . SER A 1 169 ? 21.254 -6.870 -23.577 1.00 53.41 169 SER A C 1
ATOM 1407 O O . SER A 1 169 ? 21.537 -6.912 -24.792 1.00 53.41 169 SER A O 1
#

Secondary structure (DSSP, 8-state):
--HHHHHHHHHHHHHHHHHHHHHHHS-----HHHHS---SSS---TT-------HHHHHHHHHHHHHHHHHHHHHHHHHTHHHHHHHHHHHHHHHHHHHHHHHHHHHHTTTT----THHHHHHHHHHHHTTS-------------SHHHHHHHHHHHHHHHHHHHHHH-

pLDDT: mean 73.15, std 18.76, range [30.62, 97.25]

InterPro domains:
  IPR000440 NADH:ubiquinone/plastoquinone oxidoreductase, chain 3 [PF00507] (16-113)
  IPR000440 NADH:ubiquinone/plastoquinone oxidoreductase, chain 3 [PTHR11058] (2-115)
  IPR038430 NADH:ubiquinone oxidoreductase, subunit 3 superfamily [G3DSA:1.20.58.1610] (1-114)

Sequence (169 aa):
MTSTTFFFVFIPLLAVILLAINLIFAPHNPYQEKDNVFECGFHSFLGQNRTQFSISFFIFALLFLLFDLEILLVYPYVVSAHTNGIYGLAIMLIFFLALTLGFAFELGKNALKIDSRQRYIATCIIIYRYNRLSIIPLFCKRYVVTKKKFFFFFITYIIILLYRFTISS

Radius of gyration: 27.08 Å; chains: 1; bounding box: 52×50×73 Å

Foldseek 3Di:
DPPVVCVVVVVVVVVVVVVVCCVVPPDDDDDPVVVDDDDPVDDDPPPDPDDDDDCLVVVVVVVVVLVVVLVVVVVVCVVCVLPCAVVSVVVNVVVLVVSVVVVVVCVVVVSNDDDDPVVVVVVVVCVVCVVDDDDDDPDDPDPPPPPPPVVVVSVVVVVVVVVVNVVSD

Organism: NCBI:txid914238